Protein AF-A0A139NDL9-F1 (afdb_monomer_lite)

Foldseek 3Di:
DWAAPPRADWDDPDQFFIWGADDQDDDPVVVVLLVLLVCVPPPVCCVSVVVCVVVLVCLVVLLVSLLVLCVRHVVPVVLNVVLVVLCVVCSVPDSNLSSVLSNQSVLSNDTTDRDWTDHSNDIRHTDIGRHPVRRQQTWDWDADPVRPDIDTDGNVPPPDD

Radius of gyration: 18.54 Å; chains: 1; bounding box: 55×34×49 Å

Structure (mmCIF, N/CA/C/O backbone):
data_AF-A0A139NDL9-F1
#
_entry.id   AF-A0A139NDL9-F1
#
loop_
_atom_site.group_PDB
_atom_site.id
_atom_site.type_symbol
_atom_site.label_atom_id
_atom_site.label_alt_id
_atom_site.label_comp_id
_atom_site.label_asym_id
_atom_site.label_entity_id
_atom_site.label_seq_id
_atom_site.pdbx_PDB_ins_code
_atom_site.Cartn_x
_atom_site.Cartn_y
_atom_site.Cartn_z
_atom_site.occupancy
_atom_site.B_iso_or_equiv
_atom_site.auth_seq_id
_atom_site.auth_comp_id
_atom_site.auth_asym_id
_atom_site.auth_atom_id
_atom_site.pdbx_PDB_model_num
ATOM 1 N N . MET A 1 1 ? 4.000 -6.741 -16.979 1.00 94.81 1 MET A N 1
ATOM 2 C CA . MET A 1 1 ? 4.506 -6.303 -15.656 1.00 94.81 1 MET A CA 1
ATOM 3 C C . MET A 1 1 ? 6.015 -6.501 -15.636 1.00 94.81 1 MET A C 1
ATOM 5 O O . MET A 1 1 ? 6.507 -7.229 -16.479 1.00 94.81 1 MET A O 1
ATOM 9 N N . PHE A 1 2 ? 6.745 -5.857 -14.735 1.00 98.06 2 PHE A N 1
ATOM 10 C CA . PHE A 1 2 ? 8.189 -6.021 -14.577 1.00 98.06 2 PHE A CA 1
ATOM 11 C C . PHE A 1 2 ? 8.477 -6.451 -13.147 1.00 98.06 2 PHE A C 1
ATOM 13 O O . PHE A 1 2 ? 7.951 -5.838 -12.216 1.00 98.06 2 PHE A O 1
ATOM 20 N N . GLU A 1 3 ? 9.289 -7.486 -12.976 1.00 98.00 3 GLU A N 1
ATOM 21 C CA . GLU A 1 3 ? 9.797 -7.924 -11.680 1.00 98.00 3 GLU A CA 1
ATOM 22 C C . GLU A 1 3 ? 11.281 -7.577 -11.568 1.00 98.00 3 GLU A C 1
ATOM 24 O O . GLU A 1 3 ? 12.086 -7.906 -12.437 1.00 98.00 3 GLU A O 1
ATOM 29 N N . LEU A 1 4 ? 11.602 -6.856 -10.502 1.00 96.50 4 LEU A N 1
ATOM 30 C CA . LEU A 1 4 ? 12.926 -6.406 -10.115 1.00 96.50 4 LEU A CA 1
ATOM 31 C C . LEU A 1 4 ? 13.420 -7.247 -8.928 1.00 96.50 4 LEU A C 1
ATOM 33 O O . LEU A 1 4 ? 12.745 -8.164 -8.449 1.00 96.50 4 LEU A O 1
ATOM 37 N N . GLU A 1 5 ? 14.585 -6.883 -8.406 1.00 90.06 5 GLU A N 1
ATOM 38 C CA . GLU A 1 5 ? 15.174 -7.487 -7.214 1.00 90.06 5 GLU A CA 1
ATOM 39 C C . GLU A 1 5 ? 14.190 -7.573 -6.032 1.00 90.06 5 GLU A C 1
ATOM 41 O O . GLU A 1 5 ? 13.285 -6.747 -5.857 1.00 90.06 5 GLU A O 1
ATOM 46 N N . ASN A 1 6 ? 14.383 -8.595 -5.194 1.00 89.50 6 ASN A N 1
ATOM 47 C CA . ASN A 1 6 ? 13.589 -8.855 -3.987 1.00 89.50 6 ASN A CA 1
ATOM 48 C C . ASN A 1 6 ? 12.080 -9.069 -4.237 1.00 89.50 6 ASN A C 1
ATOM 50 O O . ASN A 1 6 ? 11.264 -8.929 -3.317 1.00 89.50 6 ASN A O 1
ATOM 54 N N . GLY A 1 7 ? 11.694 -9.415 -5.471 1.00 94.31 7 GLY A N 1
ATOM 55 C CA . GLY A 1 7 ? 10.300 -9.624 -5.874 1.00 94.31 7 GLY A CA 1
ATOM 56 C C . GLY A 1 7 ? 9.499 -8.325 -5.985 1.00 94.31 7 GLY A C 1
ATOM 57 O O . GLY A 1 7 ? 8.264 -8.345 -5.955 1.00 94.31 7 GLY A O 1
ATOM 58 N N . ARG A 1 8 ? 10.172 -7.169 -6.061 1.00 97.25 8 ARG A N 1
ATOM 59 C CA . ARG A 1 8 ? 9.507 -5.884 -6.291 1.00 97.25 8 ARG A CA 1
ATOM 60 C C . ARG A 1 8 ? 8.980 -5.836 -7.713 1.00 97.25 8 ARG A C 1
ATOM 62 O O . ARG A 1 8 ? 9.673 -6.190 -8.652 1.00 97.25 8 ARG A O 1
ATOM 69 N N . ARG A 1 9 ? 7.747 -5.376 -7.879 1.00 97.81 9 ARG A N 1
ATOM 70 C CA . ARG A 1 9 ? 7.048 -5.352 -9.158 1.00 97.81 9 ARG A CA 1
ATOM 71 C C . ARG A 1 9 ? 6.637 -3.938 -9.538 1.00 97.81 9 ARG A C 1
ATOM 73 O O . ARG A 1 9 ? 6.268 -3.107 -8.695 1.00 97.81 9 ARG A O 1
ATOM 80 N N . ARG A 1 10 ? 6.698 -3.664 -10.837 1.00 97.81 10 ARG A N 1
ATOM 81 C CA . ARG A 1 10 ? 6.279 -2.406 -11.4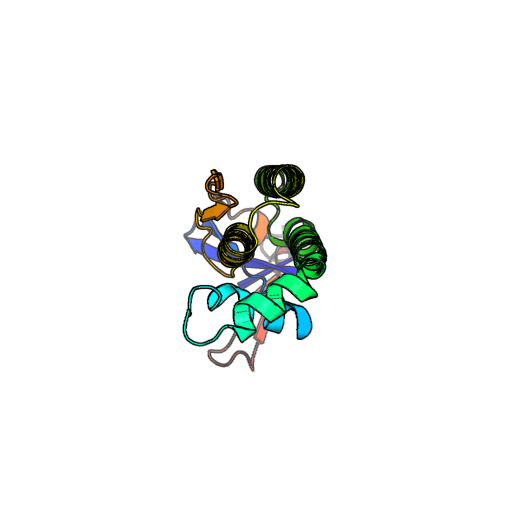61 1.00 97.81 10 ARG A CA 1
ATOM 82 C C . ARG A 1 10 ? 5.437 -2.674 -12.695 1.00 97.81 10 ARG A C 1
ATOM 84 O O . ARG A 1 10 ? 5.630 -3.660 -13.404 1.00 97.81 10 ARG A O 1
ATOM 91 N N . MET A 1 11 ? 4.500 -1.778 -12.965 1.00 97.56 11 MET A N 1
ATOM 92 C CA . MET A 1 11 ? 3.752 -1.757 -14.221 1.00 97.56 11 MET A CA 1
ATOM 93 C C . MET A 1 11 ? 4.140 -0.514 -15.011 1.00 97.56 11 MET A C 1
ATOM 95 O O . MET A 1 11 ? 4.371 0.541 -14.425 1.00 97.56 11 MET A O 1
ATOM 99 N N . LEU A 1 12 ? 4.224 -0.636 -16.332 1.00 96.88 12 LEU A N 1
ATOM 100 C CA . LEU A 1 12 ? 4.499 0.502 -17.200 1.00 96.88 12 LEU A CA 1
ATOM 101 C C . LEU A 1 12 ? 3.212 1.312 -17.367 1.00 96.88 12 LEU A C 1
ATOM 103 O O . LEU A 1 12 ? 2.229 0.796 -17.890 1.00 96.88 12 LEU A O 1
ATOM 107 N N . ALA A 1 13 ? 3.216 2.561 -16.903 1.00 95.44 13 ALA A N 1
ATOM 108 C CA . ALA A 1 13 ? 2.107 3.494 -17.099 1.00 95.44 13 ALA A CA 1
ATOM 109 C C . ALA A 1 13 ? 2.222 4.193 -18.458 1.00 95.44 13 ALA A C 1
ATOM 111 O O . ALA A 1 13 ? 1.241 4.387 -19.168 1.00 95.44 13 ALA A O 1
ATOM 112 N N . SER A 1 14 ? 3.444 4.606 -18.790 1.00 94.62 14 SER A N 1
ATOM 113 C CA . SER A 1 14 ? 3.810 5.276 -20.034 1.00 94.62 14 SER A CA 1
ATOM 114 C C . SER A 1 14 ? 5.304 5.087 -20.294 1.00 94.62 14 SER A C 1
ATOM 116 O O . SER A 1 14 ? 6.020 4.566 -19.442 1.00 94.62 14 SER A O 1
ATOM 118 N N . ALA A 1 15 ? 5.813 5.598 -21.416 1.00 93.44 15 ALA A N 1
ATOM 119 C CA . ALA A 1 15 ? 7.246 5.587 -21.723 1.00 93.44 15 ALA A CA 1
ATOM 120 C C . ALA A 1 15 ? 8.137 6.282 -20.666 1.00 93.44 15 ALA A C 1
ATOM 122 O O . ALA A 1 15 ? 9.355 6.143 -20.715 1.00 93.44 15 ALA A O 1
ATOM 123 N N . LYS A 1 16 ? 7.556 7.053 -19.735 1.00 94.94 16 LYS A N 1
ATOM 124 C CA . LYS A 1 16 ? 8.290 7.808 -18.706 1.00 94.94 16 LYS A CA 1
ATOM 125 C C . LYS A 1 16 ? 7.823 7.527 -17.280 1.00 94.94 16 LYS A C 1
ATOM 127 O O . LYS A 1 16 ? 8.352 8.131 -16.356 1.00 94.94 16 LYS A O 1
ATOM 132 N N . GLU A 1 17 ? 6.825 6.672 -17.074 1.00 96.38 17 GLU A N 1
ATOM 133 C CA . GLU A 1 17 ? 6.220 6.514 -15.751 1.00 96.38 17 GLU A CA 1
ATOM 134 C C . GLU A 1 17 ? 5.901 5.059 -15.427 1.00 96.38 17 GLU A C 1
ATOM 136 O O . GLU A 1 17 ? 5.357 4.320 -16.252 1.00 96.38 17 GLU A O 1
ATOM 141 N N . LEU A 1 18 ? 6.220 4.676 -14.191 1.00 97.69 18 LEU A N 1
ATOM 142 C CA . LEU A 1 18 ? 5.909 3.378 -13.610 1.00 97.69 18 LEU A CA 1
ATOM 143 C C . LEU A 1 18 ? 4.802 3.488 -12.554 1.00 97.69 18 LEU A C 1
ATOM 145 O O . LEU A 1 18 ? 4.599 4.519 -11.913 1.00 97.69 18 LEU A O 1
ATOM 149 N N . GLN A 1 19 ? 4.113 2.374 -12.340 1.00 97.69 19 GLN A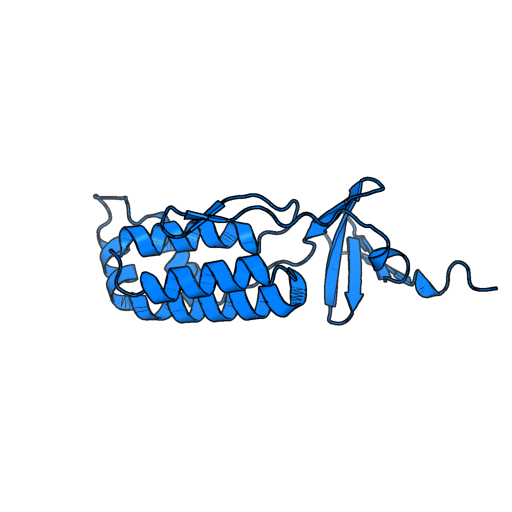 N 1
ATOM 150 C CA . GLN A 1 19 ? 3.101 2.172 -11.307 1.00 97.69 19 GLN A CA 1
ATOM 151 C C . GLN A 1 19 ? 3.509 1.042 -10.359 1.00 97.69 19 GLN A C 1
ATOM 153 O O . GLN A 1 19 ? 4.320 0.178 -10.711 1.00 97.69 19 GLN A O 1
ATOM 158 N N . LYS A 1 20 ? 2.918 1.023 -9.159 1.00 97.88 20 LYS A N 1
ATOM 159 C CA . LYS A 1 20 ? 3.110 -0.052 -8.177 1.00 97.88 20 LYS A CA 1
ATOM 160 C C . LYS A 1 20 ? 2.564 -1.361 -8.747 1.00 97.88 20 LYS A C 1
ATOM 162 O O . LYS A 1 20 ? 1.424 -1.384 -9.192 1.00 97.88 20 LYS A O 1
ATOM 167 N N . GLY A 1 21 ? 3.366 -2.427 -8.741 1.00 97.19 21 GLY A N 1
ATOM 168 C CA . GLY A 1 21 ? 2.988 -3.744 -9.272 1.00 97.19 21 GLY A CA 1
ATOM 169 C C . GLY A 1 21 ? 2.840 -4.845 -8.216 1.00 97.19 21 GLY A C 1
ATOM 170 O O . GLY A 1 21 ? 2.588 -5.987 -8.580 1.00 97.19 21 GLY A O 1
ATOM 171 N N . ASN A 1 22 ? 3.047 -4.534 -6.933 1.00 98.00 22 ASN A N 1
ATOM 172 C CA . ASN A 1 22 ? 2.891 -5.484 -5.831 1.00 98.00 22 ASN A CA 1
ATOM 173 C C . ASN A 1 22 ? 1.519 -5.320 -5.170 1.00 98.00 22 ASN A C 1
ATOM 175 O O . ASN A 1 22 ? 1.038 -4.198 -5.023 1.00 98.00 22 ASN A O 1
ATOM 179 N N . GLU A 1 23 ? 0.952 -6.431 -4.712 1.00 96.56 23 GLU A N 1
ATOM 180 C CA . GLU A 1 23 ? -0.248 -6.465 -3.877 1.00 96.56 23 GLU A CA 1
ATOM 181 C C . GLU A 1 23 ? 0.136 -6.803 -2.440 1.00 96.56 23 GLU A C 1
ATOM 183 O O . GLU A 1 23 ? 1.008 -7.642 -2.198 1.00 96.56 23 GLU A O 1
ATOM 188 N N . ILE A 1 24 ? -0.506 -6.134 -1.487 1.00 96.94 24 ILE A N 1
ATOM 189 C CA . ILE A 1 24 ? -0.336 -6.429 -0.070 1.00 96.94 24 ILE A CA 1
ATOM 190 C C . ILE A 1 24 ? -1.302 -7.542 0.332 1.00 96.94 24 ILE A C 1
ATOM 192 O O . ILE A 1 24 ? -2.498 -7.459 0.065 1.00 96.94 24 ILE A O 1
ATOM 196 N N . VAL A 1 25 ? -0.783 -8.584 0.978 1.00 96.69 25 VAL A N 1
ATOM 197 C CA . VAL A 1 25 ? -1.600 -9.671 1.524 1.00 96.69 25 VAL A CA 1
ATOM 198 C C . VAL A 1 25 ? -1.772 -9.420 3.012 1.00 96.69 25 VAL A C 1
ATOM 200 O O . VAL A 1 25 ? -0.797 -9.414 3.763 1.00 96.69 25 VAL A O 1
ATOM 203 N N . LEU A 1 26 ? -3.012 -9.184 3.428 1.00 96.88 26 LEU A N 1
ATOM 204 C CA . LEU A 1 26 ? -3.345 -8.927 4.822 1.00 96.88 26 LEU A CA 1
ATOM 205 C C . LEU A 1 26 ? -3.750 -10.233 5.519 1.00 96.88 26 LEU A C 1
ATOM 207 O O . LEU A 1 26 ? -4.553 -10.992 4.972 1.00 96.88 26 LEU A O 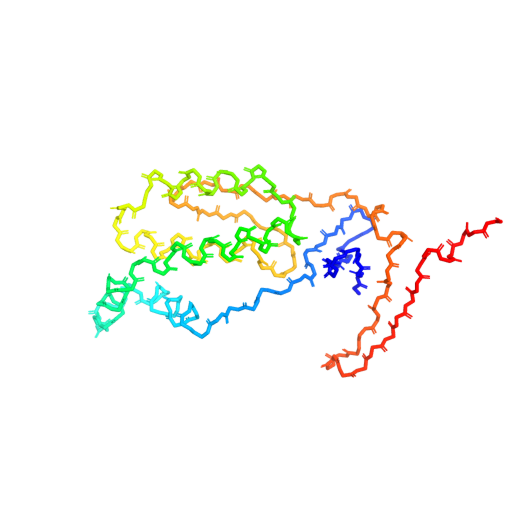1
ATOM 211 N N . PRO A 1 27 ? -3.255 -10.491 6.741 1.00 97.94 27 PRO A N 1
ATOM 212 C CA . PRO A 1 27 ? -3.828 -11.498 7.619 1.00 97.94 27 PRO A CA 1
ATOM 213 C C . PRO A 1 27 ? -5.335 -11.295 7.814 1.00 97.94 27 PRO A C 1
ATOM 215 O O . PRO A 1 27 ? -5.842 -10.168 7.784 1.00 97.94 27 PRO A O 1
ATOM 218 N N . VAL A 1 28 ? -6.052 -12.391 8.075 1.00 98.12 28 VAL A N 1
ATOM 219 C CA . VAL A 1 28 ? -7.515 -12.372 8.249 1.00 98.12 28 VAL A CA 1
ATOM 220 C C . VAL A 1 28 ? -7.933 -11.385 9.337 1.00 98.12 28 VAL A C 1
ATOM 222 O O . VAL A 1 28 ? -8.835 -10.592 9.107 1.00 98.12 28 VAL A O 1
ATOM 225 N N . TYR A 1 29 ? -7.241 -11.361 10.480 1.00 98.44 29 TYR A N 1
ATOM 226 C CA . TYR A 1 29 ? -7.603 -10.479 11.592 1.00 98.44 29 TYR A CA 1
ATOM 227 C C . TYR A 1 29 ? -7.489 -8.984 11.234 1.00 98.44 29 TYR A C 1
ATOM 229 O O . TYR A 1 29 ? -8.402 -8.223 11.539 1.00 98.44 29 TYR A O 1
ATOM 237 N N . LEU A 1 30 ? -6.457 -8.575 10.481 1.00 98.50 30 LEU A N 1
ATOM 238 C CA . LEU A 1 30 ? -6.324 -7.197 9.986 1.00 98.50 30 LEU A CA 1
ATOM 239 C C . LEU A 1 30 ? -7.364 -6.860 8.914 1.00 98.50 30 LEU A C 1
ATOM 241 O O . LEU A 1 30 ? -7.835 -5.728 8.836 1.00 98.50 30 LEU A O 1
ATOM 245 N N . THR A 1 31 ? -7.756 -7.844 8.103 1.00 98.25 31 THR A N 1
ATOM 246 C CA . THR A 1 31 ? -8.861 -7.685 7.148 1.00 98.25 31 THR A CA 1
ATOM 247 C C . THR A 1 31 ? -10.180 -7.459 7.894 1.00 98.25 31 THR A C 1
ATOM 249 O O . THR A 1 31 ? -10.934 -6.553 7.543 1.00 98.25 31 THR A O 1
ATOM 252 N N . THR A 1 32 ? -10.430 -8.216 8.967 1.00 98.50 32 THR A N 1
ATOM 253 C CA . THR A 1 32 ? -11.591 -8.030 9.848 1.00 98.50 32 THR A CA 1
ATOM 254 C C . THR A 1 32 ? -11.555 -6.659 10.526 1.00 98.50 32 THR A C 1
ATOM 256 O O . THR A 1 32 ? -12.543 -5.931 10.462 1.00 98.50 32 THR A O 1
ATOM 259 N N . LEU A 1 33 ? -10.411 -6.238 11.081 1.00 98.62 33 LEU A N 1
ATOM 260 C CA . LEU A 1 33 ? -10.235 -4.895 11.649 1.00 98.62 33 LEU A CA 1
ATOM 261 C C . LEU A 1 33 ? -10.611 -3.800 10.640 1.00 98.62 33 LEU A C 1
ATOM 263 O O . LEU A 1 33 ? -11.365 -2.886 10.974 1.00 98.62 33 LEU A O 1
ATOM 267 N N . LEU A 1 34 ? -10.134 -3.902 9.396 1.00 98.44 34 LEU A N 1
ATOM 268 C CA . LEU A 1 34 ? -10.450 -2.948 8.330 1.00 98.44 34 LEU A CA 1
ATOM 269 C C . LEU A 1 34 ? -11.925 -2.995 7.918 1.00 98.44 34 LEU A C 1
ATOM 271 O O . LEU A 1 34 ? -12.511 -1.951 7.638 1.00 98.44 34 LEU A O 1
ATOM 275 N N . TYR A 1 35 ? -12.550 -4.174 7.916 1.00 98.44 35 TYR A N 1
ATOM 276 C CA . TYR A 1 35 ? -13.986 -4.303 7.675 1.00 98.44 35 TYR A CA 1
ATOM 277 C C . TYR A 1 35 ? -14.799 -3.534 8.724 1.00 98.44 35 TYR A C 1
ATOM 279 O O . TYR A 1 35 ? -15.628 -2.704 8.351 1.00 98.44 35 TYR A O 1
ATOM 287 N N . HIS A 1 36 ? -14.535 -3.734 10.019 1.00 98.50 36 HIS A N 1
ATOM 288 C CA . HIS A 1 36 ? -15.224 -2.972 11.068 1.00 98.50 36 HIS A CA 1
ATOM 289 C C . HIS A 1 36 ? -14.863 -1.477 11.010 1.00 98.50 36 HIS A C 1
ATOM 291 O O . HIS A 1 36 ? -15.747 -0.633 11.118 1.00 98.50 36 HIS A O 1
ATOM 297 N N . SER A 1 37 ? -13.603 -1.134 10.718 1.00 98.06 37 SER A N 1
ATOM 298 C CA . SER A 1 37 ? -13.149 0.260 10.573 1.00 98.06 37 SER A CA 1
ATOM 299 C C . SER A 1 37 ? -13.893 1.011 9.468 1.00 98.06 37 SER A C 1
ATOM 301 O O . SER A 1 37 ? -14.290 2.157 9.656 1.00 98.06 37 SER A O 1
ATOM 303 N N . LYS A 1 38 ? -14.127 0.369 8.317 1.00 97.81 38 LYS A N 1
ATOM 304 C CA . LYS A 1 38 ? -14.863 0.967 7.194 1.00 97.81 38 LYS A CA 1
ATOM 305 C C . LYS A 1 38 ? -16.321 1.269 7.552 1.00 97.81 38 LYS A C 1
ATOM 307 O O . LYS A 1 38 ? -16.891 2.221 7.025 1.00 97.81 38 LYS A O 1
ATOM 312 N N . ASN A 1 39 ? -16.914 0.459 8.424 1.00 97.19 39 ASN A N 1
ATOM 313 C CA . ASN A 1 39 ? -18.328 0.523 8.780 1.00 97.19 39 ASN A CA 1
ATOM 314 C C . ASN A 1 39 ? -18.590 1.228 10.123 1.00 97.19 39 ASN A C 1
ATOM 316 O O . ASN A 1 39 ? -19.726 1.246 10.576 1.00 97.19 39 ASN A O 1
ATOM 320 N N . VAL A 1 40 ? -17.579 1.852 10.740 1.00 93.94 40 VAL A N 1
ATOM 321 C CA . VAL A 1 40 ? -17.699 2.487 12.069 1.00 93.94 40 VAL A CA 1
ATOM 322 C C . VAL A 1 40 ? -18.804 3.550 12.164 1.00 93.94 40 VAL A C 1
ATOM 324 O O . VAL A 1 40 ? -19.370 3.765 13.225 1.00 93.94 40 VAL A O 1
ATOM 327 N N . HIS A 1 41 ? -19.148 4.191 11.047 1.00 91.75 41 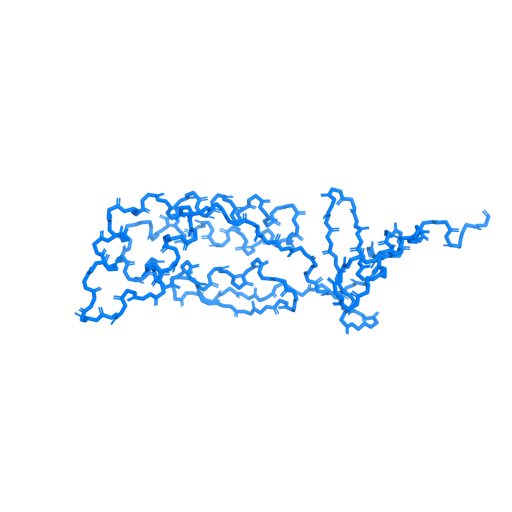HIS A N 1
ATOM 328 C CA . HIS A 1 41 ? -20.164 5.243 10.979 1.00 91.75 41 HIS A CA 1
ATOM 329 C C . HIS A 1 41 ? -21.612 4.717 10.973 1.00 91.75 41 HIS A C 1
ATOM 331 O O . HIS A 1 41 ? -22.550 5.516 10.973 1.00 91.75 41 HIS A O 1
ATOM 337 N N . LYS A 1 42 ? -21.816 3.395 10.917 1.00 93.50 42 LYS A N 1
ATOM 338 C CA . LYS A 1 42 ? -23.146 2.783 10.945 1.00 93.50 42 LYS A CA 1
ATOM 339 C C . LYS A 1 42 ? -23.701 2.765 12.368 1.00 93.50 42 LYS A C 1
ATOM 341 O O . LYS A 1 42 ? -23.381 1.893 13.168 1.00 93.50 42 LYS A O 1
ATOM 346 N N . LEU A 1 43 ? -24.540 3.750 12.680 1.00 87.94 43 LEU A N 1
ATOM 347 C CA . LEU A 1 43 ? -25.107 3.941 14.021 1.00 87.94 43 LEU A CA 1
ATOM 348 C C . LEU A 1 43 ? -26.079 2.827 14.448 1.00 87.94 43 LEU A C 1
ATOM 350 O O . LEU A 1 43 ? -26.348 2.672 15.635 1.00 87.94 43 LEU A O 1
ATOM 354 N N . ASP A 1 44 ? -26.621 2.081 13.489 1.00 93.25 44 ASP A N 1
ATOM 355 C CA . ASP A 1 44 ? -27.513 0.937 13.681 1.00 93.25 44 ASP A CA 1
ATOM 356 C C . ASP A 1 44 ? -26.776 -0.390 13.933 1.00 93.25 44 ASP A C 1
ATOM 358 O O . ASP A 1 44 ? -27.403 -1.350 14.376 1.00 93.25 44 ASP A O 1
ATOM 362 N N . GLU A 1 45 ? -25.457 -0.424 13.714 1.00 94.12 45 GLU A N 1
ATOM 363 C CA . GLU A 1 45 ? -24.581 -1.596 13.872 1.00 94.12 45 GLU A CA 1
ATOM 364 C C . GLU A 1 45 ? -23.446 -1.277 14.885 1.00 94.12 45 GLU A C 1
ATOM 366 O O . GLU A 1 45 ? -22.277 -1.112 14.499 1.00 94.12 45 GLU A O 1
ATOM 371 N N . PRO A 1 46 ? -23.750 -1.144 16.199 1.00 94.06 46 PRO A N 1
ATOM 372 C CA . PRO A 1 46 ? -22.773 -0.745 17.222 1.00 94.06 46 PRO A CA 1
ATOM 373 C C . PRO A 1 46 ? -21.609 -1.735 17.374 1.00 94.06 46 PRO A C 1
ATOM 375 O O . PRO A 1 46 ? -20.536 -1.356 17.855 1.00 94.06 46 PRO A O 1
ATOM 378 N N . GLU A 1 47 ? -21.767 -2.980 16.913 1.00 96.69 47 GLU A N 1
ATOM 379 C CA . GLU A 1 47 ? -20.722 -4.002 16.938 1.00 96.69 47 GLU A CA 1
ATOM 380 C C . GLU A 1 47 ? -19.449 -3.578 16.193 1.00 96.69 47 GLU A C 1
ATOM 382 O O . GLU A 1 47 ? -18.353 -4.042 16.516 1.00 96.69 47 GLU A O 1
ATOM 387 N N . HIS A 1 48 ? -19.551 -2.687 15.199 1.00 97.75 48 HIS A N 1
ATOM 388 C CA . HIS A 1 48 ? -18.381 -2.168 14.499 1.00 97.75 48 HIS A CA 1
ATOM 389 C C . HIS A 1 48 ? -17.499 -1.330 15.411 1.00 97.75 48 HIS A C 1
ATOM 391 O O . HIS A 1 48 ? -16.287 -1.554 15.449 1.00 97.75 48 HIS A O 1
ATOM 397 N N . LEU A 1 49 ? -18.111 -0.418 16.166 1.00 96.75 49 LEU A N 1
ATOM 398 C CA . LEU A 1 49 ? -17.415 0.436 17.116 1.00 96.75 49 LEU A CA 1
ATOM 399 C C . LEU A 1 49 ? -16.830 -0.388 18.270 1.00 96.75 49 LEU A C 1
ATOM 401 O O . LEU A 1 49 ? -15.655 -0.234 18.605 1.00 96.75 49 LEU A O 1
ATOM 405 N N . GLU A 1 50 ? -17.617 -1.305 18.836 1.00 96.62 50 GLU A N 1
ATOM 406 C CA . GLU A 1 50 ? -17.168 -2.186 19.920 1.00 96.62 50 GLU A CA 1
ATOM 407 C C . GLU A 1 50 ? -15.971 -3.049 19.496 1.00 96.62 50 GLU A C 1
ATOM 409 O O . GLU A 1 50 ? -14.987 -3.168 20.235 1.00 96.62 50 GLU A O 1
ATOM 414 N N . TYR A 1 51 ? -16.014 -3.607 18.279 1.00 98.25 51 TYR A N 1
ATOM 415 C CA . TYR A 1 51 ? -14.917 -4.403 17.740 1.00 98.25 51 TYR A CA 1
ATOM 416 C C . TYR A 1 51 ? -13.635 -3.572 17.632 1.00 98.25 51 TYR A C 1
ATOM 418 O O . TYR A 1 51 ? -12.609 -3.941 18.203 1.00 98.25 51 TYR A O 1
ATOM 426 N N . ILE A 1 52 ? -13.661 -2.425 16.947 1.00 97.25 52 ILE A N 1
ATOM 427 C CA . ILE A 1 52 ? -12.434 -1.636 16.749 1.00 97.25 52 ILE A CA 1
ATOM 428 C C . ILE A 1 52 ? -11.877 -1.072 18.062 1.00 97.25 52 ILE A C 1
ATOM 430 O O . ILE A 1 52 ? -10.662 -0.950 18.198 1.00 97.25 52 ILE A O 1
ATOM 434 N N . GLN A 1 53 ? -12.727 -0.773 19.051 1.00 96.75 53 GLN A N 1
ATOM 435 C CA . GLN A 1 53 ? -12.277 -0.342 20.376 1.00 96.75 53 GLN A CA 1
ATOM 436 C C . GLN A 1 53 ? -11.516 -1.461 21.093 1.00 96.75 53 GLN A C 1
ATOM 438 O O . GLN A 1 53 ? -10.413 -1.234 21.595 1.00 96.75 53 GLN A O 1
ATOM 443 N N . LYS A 1 54 ? -12.065 -2.681 21.092 1.00 97.88 54 LYS A N 1
ATOM 444 C CA . LYS A 1 54 ? -11.426 -3.862 21.689 1.00 97.88 54 LYS A CA 1
ATOM 445 C C . LYS A 1 54 ? -10.116 -4.234 20.989 1.00 97.88 54 LYS A C 1
ATOM 447 O O . LYS A 1 54 ? -9.179 -4.694 21.638 1.00 97.88 54 LYS A O 1
ATOM 452 N N . HIS A 1 55 ? -10.053 -4.016 19.681 1.00 98.06 55 HIS A N 1
ATOM 453 C CA . HIS A 1 55 ? -8.942 -4.406 18.817 1.00 98.06 55 HIS A CA 1
ATOM 454 C C . HIS A 1 55 ? -8.023 -3.228 18.439 1.00 98.06 55 HIS A C 1
ATOM 456 O O . HIS A 1 55 ? -7.225 -3.335 17.512 1.00 98.06 55 HIS A O 1
ATOM 462 N N . ARG A 1 56 ? -8.064 -2.110 19.184 1.00 97.12 56 ARG A N 1
ATOM 463 C CA . ARG A 1 56 ? -7.274 -0.892 18.905 1.00 97.12 56 ARG A CA 1
ATOM 464 C C . ARG A 1 56 ? -5.781 -1.163 18.684 1.00 97.12 56 ARG A C 1
ATOM 466 O O . ARG A 1 56 ? -5.170 -0.553 17.812 1.00 97.12 56 ARG A O 1
ATOM 473 N N . ASN A 1 57 ? -5.185 -2.064 19.462 1.00 96.81 57 ASN A N 1
ATOM 474 C CA . ASN A 1 57 ? -3.750 -2.346 19.367 1.00 96.81 57 ASN A CA 1
ATOM 475 C C . ASN A 1 57 ? -3.347 -2.932 17.999 1.00 96.81 57 ASN A C 1
ATOM 477 O O . ASN A 1 57 ? -2.206 -2.759 17.578 1.00 96.81 57 ASN A O 1
ATOM 481 N N . GLU A 1 58 ? -4.280 -3.549 17.268 1.00 98.38 58 GLU A N 1
ATOM 482 C CA . GLU A 1 58 ? -4.027 -4.142 15.949 1.00 98.38 58 GLU A CA 1
ATOM 483 C C . GLU A 1 58 ? -3.757 -3.087 14.861 1.00 98.38 58 GLU A C 1
ATOM 485 O O . GLU A 1 58 ? -3.154 -3.399 13.833 1.00 98.38 58 GLU A O 1
ATOM 490 N N . PHE A 1 59 ? -4.112 -1.813 15.082 1.00 98.44 59 PHE A N 1
ATOM 491 C CA . PHE A 1 59 ? -3.716 -0.725 14.179 1.00 98.44 59 PHE A CA 1
ATOM 492 C C . PHE A 1 59 ? -2.193 -0.556 14.116 1.00 98.44 59 PHE A C 1
ATOM 494 O O . PHE A 1 59 ? -1.646 -0.257 13.052 1.00 98.44 59 PHE A O 1
ATOM 501 N N . LYS A 1 60 ? -1.486 -0.813 15.222 1.00 98.31 60 LYS A N 1
ATOM 502 C CA . LYS A 1 60 ? -0.020 -0.811 15.239 1.00 98.31 60 LYS A CA 1
ATOM 503 C C . LYS A 1 60 ? 0.548 -1.944 14.390 1.00 98.31 60 LYS A C 1
ATOM 505 O O . LYS A 1 60 ? 1.486 -1.721 13.626 1.00 98.31 60 LYS A O 1
ATOM 510 N N . ASP A 1 61 ? -0.046 -3.131 14.470 1.00 98.44 61 ASP A N 1
ATOM 511 C CA . ASP A 1 61 ? 0.359 -4.279 13.655 1.00 98.44 61 ASP A CA 1
ATOM 512 C C . ASP A 1 61 ? 0.141 -4.000 12.166 1.00 98.44 61 ASP A C 1
ATOM 514 O O . ASP A 1 61 ? 1.021 -4.260 11.343 1.00 98.44 61 ASP A O 1
ATOM 518 N N . LEU A 1 62 ? -0.995 -3.386 11.821 1.00 98.56 62 LEU A N 1
ATOM 519 C CA . LEU A 1 62 ? -1.275 -2.948 10.458 1.00 98.56 62 LEU A CA 1
ATOM 520 C C . LEU A 1 62 ? -0.255 -1.913 9.968 1.00 98.56 62 LEU A C 1
ATOM 522 O O . LEU A 1 62 ? 0.219 -2.013 8.835 1.00 98.56 62 LEU A O 1
ATOM 526 N N . LEU A 1 63 ? 0.123 -0.944 10.807 1.00 98.62 63 LEU A N 1
ATOM 527 C CA . LEU A 1 63 ? 1.148 0.039 10.456 1.00 98.62 63 LEU A CA 1
ATOM 528 C C . LEU A 1 63 ? 2.515 -0.617 10.233 1.00 98.62 63 LEU A C 1
ATOM 530 O O . LEU A 1 63 ? 3.213 -0.250 9.286 1.00 98.62 63 LEU A O 1
ATOM 534 N N . ASN A 1 64 ? 2.899 -1.581 11.071 1.00 98.56 64 ASN A N 1
ATOM 535 C CA . ASN A 1 64 ? 4.156 -2.315 10.924 1.00 98.56 64 ASN A CA 1
ATOM 536 C C . ASN A 1 64 ? 4.180 -3.091 9.603 1.00 98.56 64 ASN A C 1
ATOM 538 O O . ASN A 1 64 ? 5.114 -2.935 8.817 1.00 98.56 64 ASN A O 1
ATOM 542 N N . LEU A 1 65 ? 3.107 -3.823 9.298 1.00 98.50 65 LEU A N 1
ATOM 543 C CA . LEU A 1 65 ? 2.977 -4.577 8.052 1.00 98.50 65 LEU A CA 1
ATOM 544 C C . LEU A 1 65 ? 3.008 -3.659 6.816 1.00 98.50 65 LEU A C 1
ATOM 546 O O . LEU A 1 65 ? 3.697 -3.947 5.835 1.00 98.50 65 LEU A O 1
ATOM 550 N N . VAL A 1 66 ? 2.322 -2.511 6.865 1.00 98.44 66 VAL A N 1
ATOM 551 C CA . VAL A 1 66 ? 2.389 -1.487 5.807 1.00 98.44 66 VAL A CA 1
ATOM 552 C C . VAL A 1 66 ? 3.798 -0.900 5.685 1.00 98.44 66 VAL A C 1
ATOM 554 O O . VAL A 1 66 ? 4.257 -0.642 4.570 1.00 98.44 66 VAL A O 1
ATOM 557 N N . SER A 1 67 ? 4.497 -0.702 6.804 1.00 98.38 67 SER A N 1
ATOM 558 C CA . SER A 1 67 ? 5.860 -0.165 6.829 1.00 98.38 67 SER A CA 1
ATOM 559 C C . SER A 1 67 ? 6.845 -1.110 6.151 1.00 98.38 67 SER A C 1
ATOM 561 O O . SER A 1 67 ? 7.566 -0.681 5.250 1.00 98.38 67 SER A O 1
ATOM 563 N N . GLU A 1 68 ? 6.825 -2.390 6.518 1.00 98.00 68 GLU A N 1
ATOM 564 C CA . GLU A 1 68 ? 7.664 -3.429 5.913 1.00 98.00 68 GLU A CA 1
ATOM 565 C C . GLU A 1 68 ? 7.377 -3.572 4.413 1.00 98.00 68 GLU A C 1
ATOM 567 O O . GLU A 1 68 ? 8.292 -3.552 3.583 1.00 98.00 68 GLU A O 1
ATOM 572 N N . PHE A 1 69 ? 6.093 -3.629 4.038 1.00 98.12 69 PHE A N 1
ATOM 573 C CA . PHE A 1 69 ? 5.682 -3.676 2.636 1.00 98.12 69 PHE A CA 1
ATOM 574 C C . PHE A 1 69 ? 6.171 -2.445 1.863 1.00 98.12 69 PHE A C 1
ATOM 576 O O . PHE A 1 69 ? 6.678 -2.559 0.745 1.00 98.12 69 PHE A O 1
ATOM 583 N N . SER A 1 70 ? 6.045 -1.254 2.453 1.00 97.50 70 SER A N 1
ATOM 584 C CA . SER A 1 70 ? 6.473 -0.006 1.827 1.00 97.50 70 SER A CA 1
ATOM 585 C C . SER A 1 70 ? 7.980 0.034 1.612 1.00 97.50 70 SER A C 1
ATOM 587 O O . SER A 1 70 ? 8.418 0.340 0.503 1.00 97.50 70 SER A O 1
ATOM 589 N N . GLN A 1 71 ? 8.765 -0.311 2.634 1.00 97.25 71 GLN A N 1
ATOM 590 C CA . GLN A 1 71 ? 10.227 -0.349 2.559 1.00 97.25 71 GLN A CA 1
ATOM 591 C C . GLN A 1 71 ? 10.721 -1.328 1.495 1.00 97.25 71 GLN A C 1
ATOM 593 O O . GLN A 1 71 ? 11.724 -1.068 0.840 1.00 97.25 71 GLN A O 1
ATOM 598 N N . LYS A 1 72 ? 9.998 -2.430 1.274 1.00 96.88 72 LYS A N 1
ATOM 599 C CA . LYS A 1 72 ? 10.373 -3.424 0.266 1.00 96.88 72 LYS A CA 1
ATOM 600 C C . LYS A 1 72 ? 9.901 -3.071 -1.146 1.00 96.88 72 LYS A C 1
ATOM 602 O O . LYS A 1 72 ? 10.628 -3.284 -2.114 1.00 96.88 72 LYS A O 1
ATOM 607 N N . TYR A 1 73 ? 8.681 -2.554 -1.290 1.00 97.31 73 TYR A N 1
ATOM 608 C CA . TYR A 1 73 ? 7.999 -2.503 -2.587 1.00 97.31 73 TYR A CA 1
ATOM 609 C C . TYR A 1 73 ? 7.604 -1.101 -3.051 1.00 97.31 73 TYR A C 1
ATOM 611 O O . TYR A 1 73 ? 7.670 -0.814 -4.252 1.00 97.31 73 TYR A O 1
ATOM 619 N N . VAL A 1 74 ? 7.208 -0.208 -2.142 1.00 96.81 74 VAL A N 1
ATOM 620 C CA . VAL A 1 74 ? 6.747 1.152 -2.484 1.00 96.81 74 VAL A CA 1
ATOM 621 C C . VAL A 1 74 ? 7.930 2.118 -2.588 1.00 96.81 74 VAL A C 1
ATOM 623 O O . VAL A 1 74 ? 7.963 2.950 -3.496 1.00 96.81 74 VAL A O 1
ATOM 626 N N . LEU A 1 75 ? 8.933 1.974 -1.721 1.00 95.50 75 LEU A N 1
ATOM 627 C CA . LEU A 1 75 ? 10.133 2.811 -1.647 1.00 95.50 75 LEU A CA 1
ATOM 628 C C . LEU A 1 75 ? 9.810 4.298 -1.448 1.00 95.50 75 LEU A C 1
ATOM 630 O O . LEU A 1 75 ? 10.412 5.142 -2.097 1.00 95.50 75 LEU A O 1
ATOM 634 N N . ALA A 1 76 ? 8.815 4.655 -0.635 1.00 96.69 76 ALA A N 1
ATOM 635 C CA . ALA A 1 76 ? 8.422 6.049 -0.395 1.00 96.69 76 ALA A CA 1
ATOM 636 C C . ALA A 1 76 ? 8.803 6.516 1.018 1.00 96.69 76 ALA A C 1
ATOM 638 O O . ALA A 1 76 ? 7.930 6.888 1.797 1.00 96.69 76 ALA A O 1
ATOM 639 N N . ASP A 1 77 ? 10.099 6.504 1.338 1.00 97.12 77 ASP A N 1
ATOM 640 C CA . ASP A 1 77 ? 10.606 6.673 2.712 1.00 97.12 77 ASP A CA 1
ATOM 641 C C . ASP A 1 77 ? 10.150 7.975 3.378 1.00 97.12 77 ASP A C 1
ATOM 643 O O . ASP A 1 77 ? 9.644 7.941 4.492 1.00 97.12 77 ASP A O 1
ATOM 647 N N . ALA A 1 78 ? 10.206 9.110 2.673 1.00 97.50 78 ALA A N 1
ATOM 648 C CA . ALA A 1 78 ? 9.729 10.388 3.212 1.00 97.50 78 ALA A CA 1
ATOM 649 C C . ALA A 1 78 ? 8.234 10.357 3.592 1.00 97.50 78 ALA A C 1
ATOM 651 O O . ALA A 1 78 ? 7.835 10.907 4.619 1.00 97.50 78 ALA A O 1
ATOM 652 N N . ASN A 1 79 ? 7.406 9.680 2.789 1.00 98.06 79 ASN A N 1
ATOM 653 C CA . ASN A 1 79 ? 5.989 9.505 3.099 1.00 98.06 79 ASN A CA 1
ATOM 654 C C . ASN A 1 79 ? 5.799 8.531 4.260 1.00 98.06 79 ASN A C 1
ATOM 656 O O . ASN A 1 79 ? 4.960 8.779 5.119 1.00 98.06 79 ASN A O 1
ATOM 660 N N . LEU A 1 80 ? 6.571 7.442 4.293 1.00 98.50 80 LEU A N 1
ATOM 661 C CA . LEU A 1 80 ? 6.505 6.453 5.362 1.00 98.50 80 LEU A CA 1
ATOM 662 C C . LEU A 1 80 ? 6.877 7.064 6.718 1.00 98.50 80 LEU A C 1
ATOM 664 O O . LEU A 1 80 ? 6.156 6.863 7.690 1.00 98.50 80 LEU A O 1
ATOM 668 N N . GLU A 1 81 ? 7.948 7.851 6.777 1.00 98.38 81 GLU A N 1
ATOM 669 C CA . GLU A 1 81 ? 8.350 8.566 7.991 1.00 98.38 81 GLU A CA 1
ATOM 670 C C . GLU A 1 81 ? 7.280 9.573 8.426 1.00 98.38 81 GLU A C 1
ATOM 672 O O . GLU A 1 81 ? 6.906 9.622 9.597 1.00 98.38 81 GLU A O 1
ATOM 677 N N . LYS A 1 82 ? 6.682 10.308 7.477 1.00 98.44 82 LYS A N 1
ATOM 678 C CA . LYS A 1 82 ? 5.544 11.191 7.771 1.00 98.44 82 LYS A CA 1
ATOM 679 C C . LYS A 1 82 ? 4.355 10.423 8.363 1.00 98.44 82 LYS A C 1
ATOM 681 O O . LYS A 1 82 ? 3.768 10.884 9.335 1.00 98.44 82 LYS A O 1
ATOM 686 N N . ILE A 1 83 ? 4.009 9.260 7.808 1.00 98.62 83 ILE A N 1
ATOM 687 C CA . ILE A 1 83 ? 2.922 8.397 8.301 1.00 98.62 83 ILE A CA 1
ATOM 688 C C . ILE A 1 83 ? 3.222 7.902 9.723 1.00 98.62 83 ILE A C 1
ATOM 690 O O . ILE A 1 83 ? 2.357 8.000 10.591 1.00 98.62 83 ILE A O 1
ATOM 694 N N . LYS A 1 84 ? 4.441 7.413 9.983 1.00 98.56 84 LYS A N 1
ATOM 695 C CA . LYS A 1 84 ? 4.857 6.931 11.310 1.00 98.56 84 LYS A CA 1
ATOM 696 C C . LYS A 1 84 ? 4.794 8.029 12.370 1.00 98.56 84 LYS A C 1
ATOM 698 O O . LYS A 1 84 ? 4.243 7.790 13.439 1.00 98.56 84 LYS A O 1
ATOM 703 N N . ASN A 1 85 ? 5.288 9.226 12.055 1.00 98.44 85 ASN A N 1
ATOM 704 C CA . ASN A 1 85 ? 5.236 10.368 12.970 1.00 98.44 85 ASN A CA 1
ATOM 705 C C . ASN A 1 85 ? 3.788 10.775 13.270 1.00 98.44 85 ASN A C 1
ATOM 707 O O . ASN A 1 85 ? 3.418 10.927 14.428 1.00 98.44 85 ASN A 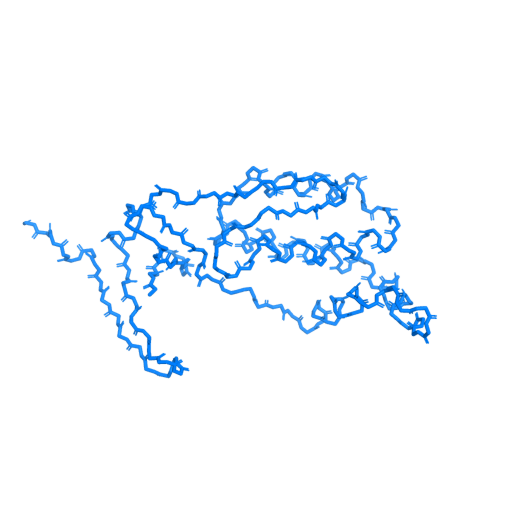O 1
ATOM 711 N N . LEU A 1 86 ? 2.937 10.853 12.240 1.00 98.50 86 LEU A N 1
ATOM 712 C CA . LEU A 1 86 ? 1.517 11.156 12.432 1.00 98.50 86 LEU A CA 1
ATOM 713 C C . LEU A 1 86 ? 0.810 10.109 13.293 1.00 98.50 86 LEU A C 1
ATOM 715 O O . LEU A 1 86 ? -0.023 10.480 14.113 1.00 98.50 86 LEU A O 1
ATOM 719 N N . TYR A 1 87 ? 1.131 8.825 13.131 1.00 98.38 87 TYR A N 1
ATOM 720 C CA . TYR A 1 87 ? 0.592 7.787 14.004 1.00 98.38 87 TYR A CA 1
ATOM 721 C C . TYR A 1 87 ? 1.085 7.945 15.445 1.00 98.38 87 TYR A C 1
ATOM 723 O O . TYR A 1 87 ? 0.265 7.896 16.352 1.00 98.38 87 TYR A O 1
ATOM 731 N N . ALA A 1 88 ? 2.381 8.182 15.666 1.00 97.75 88 ALA A N 1
ATOM 732 C CA . ALA A 1 88 ? 2.929 8.384 17.007 1.00 97.75 88 ALA A CA 1
ATOM 733 C C . ALA A 1 88 ? 2.259 9.564 17.737 1.00 97.75 88 ALA A C 1
ATOM 735 O O . ALA A 1 88 ? 1.893 9.439 18.903 1.00 97.75 88 ALA A O 1
ATOM 736 N N . ASP A 1 89 ? 2.009 10.667 17.027 1.00 97.81 89 ASP A N 1
ATOM 737 C CA . ASP A 1 89 ? 1.336 11.852 17.574 1.00 97.81 89 ASP A CA 1
ATOM 738 C C . ASP A 1 89 ? -0.167 11.631 17.842 1.00 97.81 89 ASP A C 1
ATOM 740 O O . ASP A 1 89 ? -0.779 12.371 18.611 1.00 97.81 89 ASP A O 1
ATOM 744 N N . ASN A 1 90 ? -0.785 10.636 17.194 1.00 97.50 90 ASN A N 1
ATOM 745 C CA . ASN A 1 90 ? -2.234 10.404 17.208 1.00 97.50 90 ASN A CA 1
ATOM 746 C C . ASN A 1 90 ? -2.611 8.982 17.657 1.00 97.50 90 ASN A C 1
ATOM 748 O O . ASN A 1 90 ? -3.738 8.542 17.430 1.00 97.50 90 ASN A O 1
ATOM 752 N N . GLU A 1 91 ? -1.708 8.259 18.326 1.00 93.62 91 GLU A N 1
ATOM 753 C CA . GLU A 1 91 ? -1.940 6.864 18.727 1.00 93.62 91 GLU A CA 1
ATOM 754 C C . GLU A 1 91 ? -3.147 6.738 19.666 1.00 93.62 91 GLU A C 1
ATOM 756 O O . GLU A 1 91 ? -3.830 5.720 19.652 1.00 93.62 91 GLU A O 1
ATOM 761 N N . GLN A 1 92 ? -3.451 7.789 20.433 1.00 94.50 92 GLN A N 1
ATOM 762 C CA . GLN A 1 92 ? -4.600 7.879 21.343 1.00 94.50 92 GLN A CA 1
ATOM 763 C C . GLN A 1 92 ? -5.731 8.774 20.807 1.00 94.50 92 GLN A C 1
ATOM 765 O O . GLN A 1 92 ? -6.609 9.175 21.567 1.00 94.50 92 GLN A O 1
ATOM 770 N N . ALA A 1 93 ? -5.725 9.102 19.510 1.00 95.69 93 ALA A N 1
ATOM 771 C CA . ALA A 1 93 ? -6.820 9.840 18.883 1.00 95.69 93 ALA A CA 1
ATOM 772 C C . ALA A 1 93 ? -8.140 9.067 18.980 1.00 95.69 93 ALA A C 1
ATOM 774 O O . ALA A 1 93 ? -8.142 7.857 19.216 1.00 95.69 93 ALA A O 1
ATOM 775 N N . ASP A 1 94 ? -9.254 9.762 18.756 1.00 96.56 94 ASP A N 1
ATOM 776 C CA . ASP A 1 94 ? -10.575 9.143 18.686 1.00 96.56 94 ASP A CA 1
ATOM 777 C C . ASP A 1 94 ? -10.588 7.919 17.746 1.00 96.56 94 ASP A C 1
ATOM 779 O O . ASP A 1 94 ? -9.912 7.892 16.711 1.00 96.56 94 ASP A O 1
ATOM 783 N N . ILE A 1 95 ? -11.323 6.876 18.138 1.00 96.00 95 ILE A N 1
ATOM 784 C CA . ILE A 1 95 ? -11.278 5.582 17.453 1.00 96.00 95 ILE A CA 1
ATOM 785 C C . ILE A 1 95 ? -11.830 5.661 16.023 1.00 96.00 95 ILE A C 1
ATOM 787 O O . ILE A 1 95 ? -11.333 4.953 15.147 1.00 96.00 95 ILE A O 1
ATOM 791 N N . GLU A 1 96 ? -12.781 6.558 15.747 1.00 95.69 96 GLU A N 1
ATOM 792 C CA . GLU A 1 96 ? -13.303 6.777 14.397 1.00 95.69 96 GLU A CA 1
ATOM 793 C C . GLU A 1 96 ? -12.273 7.497 13.524 1.00 95.69 96 GLU A C 1
ATOM 795 O O . GLU A 1 96 ? -12.099 7.164 12.349 1.00 95.69 96 GLU A O 1
ATOM 800 N N . ILE A 1 97 ? -11.538 8.459 14.094 1.00 97.06 97 ILE A N 1
ATOM 801 C CA . ILE A 1 97 ? -10.429 9.134 13.402 1.00 97.06 97 ILE A CA 1
ATOM 802 C C . ILE A 1 97 ? -9.335 8.120 13.053 1.00 97.06 97 ILE A C 1
ATOM 804 O O . ILE A 1 97 ? -8.810 8.139 11.932 1.00 97.06 97 ILE A O 1
ATOM 808 N N . LEU A 1 98 ? -9.007 7.228 13.991 1.00 97.44 98 LEU A N 1
ATOM 809 C CA . LEU A 1 98 ? -8.032 6.161 13.789 1.00 97.44 98 LEU A CA 1
ATOM 810 C C . LEU A 1 98 ? -8.484 5.214 12.668 1.00 97.44 98 LEU A C 1
ATOM 812 O O . LEU A 1 98 ? -7.759 5.037 11.687 1.00 97.44 98 LEU A O 1
ATOM 816 N N . ALA A 1 99 ? -9.710 4.692 12.758 1.00 97.69 99 ALA A N 1
ATOM 817 C CA . ALA A 1 99 ? -10.308 3.809 11.760 1.00 97.69 99 ALA A CA 1
ATOM 818 C C . ALA A 1 99 ? -10.291 4.428 10.353 1.00 97.69 99 ALA A C 1
ATOM 820 O O . ALA A 1 99 ? -9.743 3.840 9.419 1.00 97.69 99 ALA A O 1
ATOM 821 N N . ASN A 1 100 ? -10.806 5.652 10.205 1.00 97.50 100 ASN A N 1
ATOM 822 C CA . ASN A 1 100 ? -10.841 6.355 8.921 1.00 97.50 100 ASN A CA 1
ATOM 823 C C . ASN A 1 100 ? -9.435 6.607 8.352 1.00 97.50 100 ASN A C 1
ATOM 825 O O . ASN A 1 100 ? -9.208 6.467 7.147 1.00 97.50 100 ASN A O 1
ATOM 829 N N . SER A 1 101 ? -8.467 6.943 9.209 1.00 98.31 101 SER A N 1
ATOM 830 C CA . SER A 1 101 ? -7.081 7.167 8.784 1.00 98.31 101 SER A CA 1
ATOM 831 C C . SER A 1 101 ? -6.446 5.892 8.230 1.00 98.31 101 SER A C 1
ATOM 833 O O . SER A 1 101 ? -5.792 5.935 7.188 1.00 98.31 101 SER A O 1
ATOM 835 N N . PHE A 1 102 ? -6.678 4.744 8.864 1.00 98.38 102 PHE A N 1
ATOM 836 C CA . PHE A 1 102 ? -6.138 3.465 8.401 1.00 98.38 102 PHE A CA 1
ATOM 837 C C . PHE A 1 102 ? -6.848 2.902 7.166 1.00 98.38 102 PHE A C 1
ATOM 839 O O . PHE A 1 102 ? -6.195 2.265 6.341 1.00 98.38 102 PHE A O 1
ATOM 846 N N . ILE A 1 103 ? -8.134 3.204 6.962 1.00 98.38 103 ILE A N 1
ATOM 847 C CA . ILE A 1 103 ? -8.796 2.936 5.675 1.00 98.38 103 ILE A CA 1
ATOM 848 C C . ILE A 1 103 ? -8.107 3.716 4.551 1.00 98.38 103 ILE A C 1
ATOM 850 O O . ILE A 1 103 ? -7.761 3.143 3.517 1.00 98.38 103 ILE A O 1
ATOM 854 N N . ASN A 1 104 ? -7.831 5.004 4.766 1.00 98.25 104 ASN A N 1
ATOM 855 C CA . ASN A 1 104 ? -7.148 5.825 3.767 1.00 98.25 104 ASN A CA 1
ATOM 856 C C . ASN A 1 104 ? -5.703 5.373 3.514 1.00 98.25 104 ASN A C 1
ATOM 858 O O . ASN A 1 104 ? -5.232 5.463 2.375 1.00 98.25 104 ASN A O 1
ATOM 862 N N . LEU A 1 105 ? -5.015 4.850 4.539 1.00 98.44 105 LEU A N 1
ATOM 863 C CA . LEU A 1 105 ? -3.647 4.331 4.444 1.00 98.44 105 LEU A CA 1
ATOM 864 C C . LEU A 1 105 ? -3.504 3.226 3.387 1.00 98.44 105 LEU A C 1
ATOM 866 O O . LEU A 1 105 ? -2.444 3.118 2.774 1.00 98.44 105 LEU A O 1
ATOM 870 N N . LEU A 1 106 ? -4.563 2.464 3.089 1.00 97.81 106 LEU A N 1
ATOM 871 C CA . LEU A 1 106 ? -4.540 1.445 2.029 1.00 97.81 106 LEU A CA 1
ATOM 872 C C . LEU A 1 106 ? -4.192 2.031 0.646 1.00 97.81 106 LEU A C 1
ATOM 874 O O . LEU A 1 106 ? -3.603 1.347 -0.190 1.00 97.81 106 LEU A O 1
ATOM 878 N N . THR A 1 107 ? -4.453 3.322 0.417 1.00 97.88 107 THR A N 1
ATOM 879 C CA . THR A 1 107 ? -4.048 4.039 -0.809 1.00 97.88 107 THR A CA 1
ATOM 880 C C . THR A 1 107 ? -2.527 4.030 -1.007 1.00 97.88 107 THR A C 1
ATOM 882 O O . THR A 1 107 ? -2.023 3.988 -2.137 1.00 97.88 107 THR A O 1
ATOM 885 N N . PHE A 1 108 ? -1.770 4.034 0.094 1.00 98.06 108 PHE A N 1
ATOM 886 C CA . PHE A 1 108 ? -0.312 4.048 0.079 1.00 98.06 108 PHE A CA 1
ATOM 887 C C . PHE A 1 108 ? 0.260 2.778 -0.563 1.00 98.06 108 PHE A C 1
ATOM 889 O O . PHE A 1 108 ? 1.140 2.861 -1.425 1.00 98.06 108 PHE A O 1
ATOM 896 N N . THR A 1 109 ? -0.306 1.615 -0.235 1.00 97.31 109 THR A N 1
ATOM 897 C CA . THR A 1 109 ? 0.163 0.293 -0.686 1.00 97.31 109 THR A CA 1
ATOM 898 C C . THR A 1 109 ? -0.605 -0.263 -1.883 1.00 97.31 109 THR A C 1
ATOM 900 O O . THR A 1 109 ? -0.128 -1.210 -2.499 1.00 97.31 109 THR A O 1
ATOM 903 N N . ALA A 1 110 ? -1.729 0.355 -2.269 1.00 97.44 110 ALA A N 1
ATOM 904 C CA . ALA A 1 110 ? -2.564 -0.084 -3.387 1.00 97.44 110 ALA A CA 1
ATOM 905 C C . ALA A 1 110 ? -1.773 -0.320 -4.688 1.00 97.44 110 ALA A C 1
ATOM 907 O O . ALA A 1 110 ? -0.913 0.489 -5.056 1.00 97.44 110 ALA A O 1
ATOM 908 N N . LEU A 1 111 ? -2.103 -1.396 -5.402 1.00 96.81 111 LEU A N 1
ATOM 909 C CA . LEU A 1 111 ? -1.615 -1.670 -6.752 1.00 96.81 111 LEU A CA 1
ATOM 910 C C . LEU A 1 111 ? -2.014 -0.528 -7.704 1.00 96.81 111 LEU A C 1
ATOM 912 O O . LEU A 1 111 ? -3.111 0.019 -7.610 1.00 96.81 111 LEU A O 1
ATOM 916 N N . GLY A 1 112 ? -1.139 -0.187 -8.650 1.00 96.94 112 GLY A N 1
ATOM 917 C CA . GLY A 1 112 ? -1.427 0.791 -9.695 1.00 96.94 112 GLY A CA 1
ATOM 918 C C . GLY A 1 112 ? -0.851 2.180 -9.428 1.00 96.94 112 GLY A C 1
ATOM 919 O O . GLY A 1 112 ? 0.227 2.341 -8.838 1.00 96.94 112 GLY A O 1
ATOM 920 N N . ALA A 1 113 ? -1.533 3.195 -9.960 1.00 96.50 113 ALA A N 1
ATOM 921 C CA . ALA A 1 113 ? -1.070 4.576 -9.936 1.00 96.50 113 ALA A CA 1
ATOM 922 C C . ALA A 1 113 ? -1.023 5.139 -8.501 1.00 96.50 113 ALA A C 1
ATOM 924 O O . ALA A 1 113 ? -2.006 5.040 -7.766 1.00 96.50 113 ALA A O 1
ATOM 925 N N . PRO A 1 114 ? 0.088 5.774 -8.087 1.00 96.56 114 PRO A N 1
ATOM 926 C CA . PRO A 1 114 ? 0.152 6.474 -6.810 1.00 96.56 114 PRO A CA 1
ATOM 927 C C . PRO A 1 114 ? -0.866 7.618 -6.727 1.00 96.56 114 PRO A C 1
ATOM 929 O O . PRO A 1 114 ? -0.938 8.471 -7.618 1.00 96.56 114 PRO A O 1
ATOM 932 N N . ALA A 1 115 ? -1.599 7.673 -5.617 1.00 97.50 115 ALA A N 1
ATOM 933 C CA . ALA A 1 115 ? -2.580 8.709 -5.317 1.00 97.50 115 ALA A CA 1
ATOM 934 C C . ALA A 1 115 ? -2.254 9.395 -3.984 1.00 97.50 115 ALA A C 1
ATOM 936 O O . ALA A 1 115 ? -1.653 8.789 -3.095 1.00 97.50 115 ALA A O 1
ATOM 937 N N . ALA A 1 116 ? -2.610 10.676 -3.883 1.00 97.88 116 ALA A N 1
ATOM 938 C CA . ALA A 1 116 ? -2.553 11.399 -2.619 1.00 97.88 116 ALA A CA 1
ATOM 939 C C . ALA A 1 116 ? -3.729 10.965 -1.737 1.00 97.88 116 ALA A C 1
ATOM 941 O O . ALA A 1 116 ? -4.793 10.615 -2.251 1.00 97.88 116 ALA A O 1
ATOM 942 N N . PHE A 1 117 ? -3.540 10.988 -0.423 1.00 98.44 117 PHE A N 1
ATOM 943 C CA . PHE A 1 117 ? -4.570 10.613 0.545 1.00 98.44 117 PHE A CA 1
ATOM 944 C C . PHE A 1 117 ? -4.391 11.389 1.850 1.00 98.44 117 PHE A C 1
ATOM 946 O O . PHE A 1 117 ? -3.351 12.007 2.071 1.00 98.44 117 PHE A O 1
ATOM 953 N N . LYS A 1 118 ? -5.398 11.349 2.726 1.00 98.12 118 LYS A N 1
ATOM 954 C CA . LYS A 1 118 ? -5.329 11.961 4.056 1.00 98.12 118 LYS A CA 1
ATOM 955 C C . LYS A 1 118 ? -5.061 10.917 5.128 1.00 98.12 118 LYS A C 1
ATOM 957 O O . LYS A 1 118 ? -5.753 9.902 5.178 1.00 98.12 118 LYS A O 1
ATOM 962 N N . PHE A 1 119 ? -4.130 11.211 6.025 1.00 98.38 119 PHE A N 1
ATOM 963 C CA . PHE A 1 119 ? -3.833 10.409 7.209 1.00 98.38 119 PHE A CA 1
ATOM 964 C C . PHE A 1 119 ? -3.885 11.317 8.439 1.00 98.38 119 PHE A C 1
ATOM 966 O O . PHE A 1 119 ? -3.190 12.332 8.473 1.00 98.38 119 PHE A O 1
ATOM 973 N N . PHE A 1 120 ? -4.782 11.034 9.391 1.00 97.81 120 PHE A N 1
ATOM 974 C CA . PHE A 1 120 ? -5.106 11.936 10.509 1.00 97.81 120 PHE A CA 1
ATOM 975 C C . PHE A 1 120 ? -5.404 13.380 10.056 1.00 97.81 120 PHE A C 1
ATOM 977 O O . PHE A 1 120 ? -4.934 14.363 10.625 1.00 97.81 120 PHE A O 1
ATOM 984 N N . GLY A 1 121 ? -6.144 13.515 8.949 1.00 95.69 121 GLY A N 1
ATOM 985 C CA . GLY A 1 121 ? -6.504 14.809 8.360 1.00 95.69 121 GLY A CA 1
ATOM 986 C C . GLY A 1 121 ? -5.362 15.564 7.666 1.00 95.69 121 GLY A C 1
ATOM 987 O O . GLY A 1 121 ? -5.618 16.614 7.078 1.00 95.69 121 GLY A O 1
ATOM 988 N N . LYS A 1 122 ? -4.125 15.049 7.687 1.00 98.06 122 LYS A N 1
ATOM 989 C CA . LYS A 1 122 ? -2.972 15.626 6.983 1.00 98.06 122 LYS A CA 1
ATOM 990 C C . LYS A 1 122 ? -2.800 14.985 5.611 1.00 98.06 122 LYS A C 1
ATOM 992 O O . LYS A 1 122 ? -2.912 13.768 5.478 1.00 98.06 122 LYS A O 1
ATOM 997 N N . ASP A 1 123 ? -2.486 15.794 4.605 1.00 98.06 123 ASP A N 1
ATOM 998 C CA . ASP A 1 123 ? -2.253 15.300 3.248 1.00 98.06 123 ASP A CA 1
ATOM 999 C C . ASP A 1 123 ? -0.916 14.552 3.149 1.00 98.06 123 ASP A C 1
ATOM 1001 O O . ASP A 1 123 ? 0.131 15.035 3.591 1.00 98.06 123 ASP A O 1
ATOM 1005 N N . ILE A 1 124 ? -0.950 13.366 2.551 1.00 98.25 124 ILE A N 1
ATOM 1006 C CA . ILE A 1 124 ? 0.211 12.588 2.130 1.00 98.25 124 ILE A CA 1
ATOM 1007 C C . ILE A 1 124 ? 0.261 12.655 0.607 1.00 98.25 124 ILE A C 1
ATOM 1009 O O . ILE A 1 124 ? -0.572 12.063 -0.085 1.00 98.25 124 ILE A O 1
ATOM 1013 N N . ASP A 1 125 ? 1.239 13.391 0.084 1.00 97.25 125 ASP A N 1
ATOM 1014 C CA . ASP A 1 125 ? 1.424 13.543 -1.354 1.00 97.25 125 ASP A CA 1
ATOM 1015 C C . ASP A 1 125 ? 1.828 12.223 -2.011 1.00 97.25 125 ASP A C 1
ATOM 1017 O O . ASP A 1 125 ? 2.522 11.382 -1.436 1.00 97.25 125 ASP A O 1
ATOM 1021 N N . ARG A 1 126 ? 1.432 12.039 -3.271 1.00 95.38 126 ARG A N 1
ATOM 1022 C CA . ARG A 1 126 ? 1.837 10.859 -4.040 1.00 95.38 126 ARG A CA 1
ATOM 1023 C C . ARG A 1 126 ? 3.332 10.891 -4.374 1.00 95.38 126 ARG A C 1
ATOM 1025 O O . ARG A 1 126 ? 3.825 11.865 -4.941 1.00 95.38 126 ARG A O 1
ATOM 1032 N N . LYS A 1 127 ? 4.030 9.773 -4.161 1.00 95.19 127 LYS A N 1
ATOM 1033 C CA . LYS A 1 127 ? 5.338 9.530 -4.786 1.00 95.19 127 LYS A CA 1
ATOM 1034 C C . LYS A 1 127 ? 5.126 9.092 -6.235 1.00 95.19 127 LYS A C 1
ATOM 1036 O O . LYS A 1 127 ? 4.531 8.045 -6.467 1.00 95.19 127 LYS A O 1
ATOM 1041 N N . ARG A 1 128 ? 5.612 9.869 -7.205 1.00 94.00 128 ARG A N 1
ATOM 1042 C CA . ARG A 1 128 ? 5.616 9.468 -8.622 1.00 94.00 128 ARG A CA 1
ATOM 1043 C C . ARG A 1 128 ? 6.893 8.706 -8.968 1.00 94.00 128 ARG A C 1
ATOM 1045 O O . ARG A 1 128 ? 7.963 9.039 -8.462 1.00 94.00 128 ARG A O 1
ATOM 1052 N N . TYR A 1 129 ? 6.786 7.730 -9.865 1.00 96.12 129 TYR A N 1
ATOM 1053 C CA . TYR A 1 129 ? 7.925 6.969 -10.382 1.00 96.12 129 TYR A CA 1
ATOM 1054 C C . TYR A 1 129 ? 8.189 7.392 -11.831 1.00 96.12 129 TYR A C 1
ATOM 1056 O O . TYR A 1 129 ? 7.775 6.724 -12.771 1.00 96.12 129 TYR A O 1
ATOM 1064 N N . THR A 1 130 ? 8.827 8.551 -12.008 1.00 94.62 130 THR A N 1
ATOM 1065 C CA . THR A 1 130 ? 8.980 9.244 -13.305 1.00 94.62 130 THR A CA 1
ATOM 1066 C C . THR A 1 130 ? 10.194 8.793 -14.122 1.00 94.62 130 THR A C 1
ATOM 1068 O O . THR A 1 130 ? 10.659 9.516 -15.001 1.00 94.62 130 THR A O 1
ATOM 1071 N N . THR A 1 131 ? 10.753 7.630 -13.802 1.00 93.31 131 THR A N 1
ATOM 1072 C CA . THR A 1 131 ? 11.801 6.990 -14.594 1.00 93.31 131 THR A CA 1
ATOM 1073 C C . THR A 1 131 ? 11.424 5.539 -14.837 1.00 93.31 131 THR A C 1
ATOM 1075 O O . THR A 1 131 ? 10.899 4.869 -13.949 1.00 93.31 131 THR A O 1
ATOM 1078 N N . VAL A 1 132 ? 11.711 5.065 -16.047 1.00 95.50 132 VAL A N 1
ATOM 1079 C CA . VAL A 1 132 ? 11.566 3.662 -16.451 1.00 95.50 132 VAL A CA 1
ATOM 1080 C C . VAL A 1 132 ? 12.918 2.946 -16.499 1.00 95.50 132 VAL A C 1
ATOM 1082 O O . VAL A 1 132 ? 12.979 1.777 -16.846 1.00 95.50 132 VAL A O 1
ATOM 1085 N N . SER A 1 133 ? 14.018 3.617 -16.144 1.00 94.12 133 SER A N 1
ATOM 1086 C CA . SER A 1 133 ? 15.360 3.029 -16.233 1.00 94.12 133 SER A CA 1
ATOM 1087 C C . SER A 1 133 ? 15.499 1.744 -15.413 1.00 94.12 133 SER A C 1
ATOM 1089 O O . SER A 1 133 ? 16.170 0.815 -15.846 1.00 94.12 133 SER A O 1
ATOM 1091 N N . GLU A 1 134 ? 14.819 1.655 -14.263 1.00 92.69 134 GLU A N 1
ATOM 1092 C CA . GLU A 1 134 ? 14.891 0.477 -13.389 1.00 92.69 134 GLU A CA 1
ATOM 1093 C C . GLU A 1 134 ? 14.320 -0.799 -14.023 1.00 92.69 134 GLU A C 1
ATOM 1095 O O . GLU A 1 134 ? 14.699 -1.892 -13.619 1.00 92.69 134 GLU A O 1
ATOM 1100 N N . ILE A 1 135 ? 13.430 -0.683 -15.017 1.00 95.38 135 ILE A N 1
ATOM 1101 C CA . ILE A 1 135 ? 12.829 -1.855 -15.665 1.00 95.38 135 ILE A CA 1
ATOM 1102 C C . ILE A 1 135 ? 13.628 -2.364 -16.868 1.00 95.38 135 ILE A C 1
ATOM 1104 O O . ILE A 1 135 ? 13.295 -3.425 -17.384 1.00 95.38 135 ILE A O 1
ATOM 1108 N N . LEU A 1 136 ? 14.666 -1.648 -17.314 1.00 94.31 136 LEU A N 1
ATOM 1109 C CA . LEU A 1 136 ? 15.440 -2.033 -18.501 1.00 94.31 136 LEU A CA 1
ATOM 1110 C C . LEU A 1 136 ? 16.245 -3.322 -18.291 1.00 94.31 136 LEU A C 1
ATOM 1112 O O . LEU A 1 136 ? 16.410 -4.080 -19.234 1.00 94.31 136 LEU A O 1
ATOM 1116 N N . ASN A 1 137 ? 16.647 -3.605 -17.049 1.00 94.19 137 ASN A N 1
ATOM 1117 C CA . ASN A 1 137 ? 17.354 -4.834 -16.667 1.00 94.19 137 ASN A CA 1
ATOM 1118 C C . ASN A 1 137 ? 16.462 -5.785 -15.845 1.00 94.19 137 ASN A C 1
ATOM 1120 O O . ASN A 1 137 ? 16.960 -6.664 -15.148 1.00 94.19 137 ASN A O 1
ATOM 1124 N N . ALA A 1 138 ? 15.144 -5.569 -15.849 1.00 96.75 138 ALA A N 1
ATOM 1125 C CA . ALA A 1 138 ? 14.199 -6.360 -15.066 1.00 96.75 138 ALA A CA 1
ATOM 1126 C C . ALA A 1 138 ? 13.744 -7.622 -15.817 1.00 96.75 138 ALA A C 1
ATOM 1128 O O . ALA A 1 138 ? 13.969 -7.784 -17.014 1.00 96.75 138 ALA A O 1
ATOM 1129 N N . THR A 1 139 ? 13.015 -8.503 -15.129 1.00 98.12 139 THR A N 1
ATOM 1130 C CA . THR A 1 139 ? 12.262 -9.570 -15.798 1.00 98.12 139 THR A CA 1
ATOM 1131 C C . THR A 1 139 ? 10.921 -9.022 -16.276 1.00 98.12 139 THR A C 1
ATOM 1133 O O . THR A 1 139 ? 10.057 -8.669 -15.469 1.00 98.12 139 THR A O 1
ATOM 1136 N N . LEU A 1 140 ? 10.720 -8.962 -17.591 1.00 97.81 140 LEU A N 1
ATOM 1137 C CA . LEU A 1 140 ? 9.428 -8.675 -18.201 1.00 97.81 140 LEU A CA 1
ATOM 1138 C C . LEU A 1 140 ? 8.511 -9.892 -18.060 1.00 97.81 140 LEU A C 1
ATOM 1140 O O . LEU A 1 140 ? 8.847 -11.001 -18.461 1.00 97.81 140 LEU A O 1
ATOM 1144 N N . ILE A 1 141 ? 7.329 -9.657 -17.507 1.00 97.94 141 ILE A N 1
ATOM 1145 C CA . ILE A 1 141 ? 6.293 -10.652 -17.258 1.00 97.94 141 ILE A CA 1
ATOM 1146 C C . ILE A 1 141 ? 5.081 -10.337 -18.135 1.00 97.94 141 ILE A C 1
ATOM 1148 O O . ILE A 1 141 ? 4.386 -9.332 -17.922 1.00 97.94 141 ILE A O 1
ATOM 1152 N N . HIS A 1 142 ? 4.812 -11.212 -19.101 1.00 96.81 142 HIS A N 1
ATOM 1153 C CA . HIS A 1 142 ? 3.563 -11.247 -19.854 1.00 96.81 142 HIS A CA 1
ATOM 1154 C C . HIS A 1 142 ? 2.614 -12.243 -19.204 1.00 96.81 142 HIS A C 1
ATOM 1156 O O . HIS A 1 142 ? 2.911 -13.431 -19.124 1.00 96.81 142 HIS A O 1
ATOM 1162 N N . GLN A 1 143 ? 1.465 -11.752 -18.756 1.00 95.62 143 GLN A N 1
ATOM 1163 C CA . GLN A 1 143 ? 0.473 -12.544 -18.049 1.00 95.62 143 GLN A CA 1
ATOM 1164 C C . GLN A 1 143 ? -0.810 -12.604 -18.884 1.00 95.62 143 GLN A C 1
ATOM 1166 O O . GLN A 1 143 ? -1.256 -11.592 -19.426 1.00 95.62 143 GLN A O 1
ATOM 1171 N N . SER A 1 144 ? -1.386 -13.799 -19.009 1.00 96.00 144 SER A N 1
ATOM 1172 C CA . SER A 1 144 ? -2.710 -13.997 -19.615 1.00 96.00 144 SER A CA 1
ATOM 1173 C C . SER A 1 144 ? -3.807 -13.255 -18.842 1.00 96.00 144 SER A C 1
ATOM 1175 O O . SER A 1 144 ? -3.626 -12.910 -17.677 1.00 96.00 144 SER A O 1
ATOM 1177 N N . ILE A 1 145 ? -4.976 -13.059 -19.462 1.00 94.25 145 ILE A N 1
ATOM 1178 C CA . ILE A 1 145 ? -6.104 -12.324 -18.854 1.00 94.25 145 ILE A CA 1
ATOM 1179 C C . ILE A 1 145 ? -6.506 -12.913 -17.490 1.00 94.25 145 ILE A C 1
ATOM 1181 O O . ILE A 1 145 ? -6.813 -12.168 -16.567 1.00 94.25 145 ILE A O 1
ATOM 1185 N N . THR A 1 146 ? -6.474 -14.240 -17.345 1.00 94.38 146 THR A N 1
ATOM 1186 C CA . THR A 1 146 ? -6.815 -14.933 -16.090 1.00 94.38 146 THR A CA 1
ATOM 1187 C C . THR A 1 146 ? -5.658 -15.011 -15.098 1.00 94.38 146 THR A C 1
ATOM 1189 O O . THR A 1 146 ? -5.857 -15.419 -13.960 1.00 94.38 146 THR A O 1
ATOM 1192 N N . GLY A 1 147 ? -4.436 -14.691 -15.526 1.00 91.94 147 GLY A N 1
ATOM 1193 C CA . GLY A 1 147 ? -3.235 -14.893 -14.725 1.00 91.94 147 GLY A CA 1
ATOM 1194 C C . GLY A 1 147 ? -2.713 -16.321 -14.629 1.00 91.94 147 GLY A C 1
ATOM 1195 O O . GLY A 1 147 ? -1.709 -16.530 -13.962 1.00 91.94 147 GLY A O 1
ATOM 1196 N N . LEU A 1 148 ? -3.340 -17.290 -15.303 1.00 95.81 148 LEU A N 1
ATOM 1197 C CA . LEU A 1 148 ? -2.947 -18.703 -15.210 1.00 95.81 148 LEU A CA 1
ATOM 1198 C C . LEU A 1 148 ? -1.697 -19.044 -16.029 1.00 95.81 148 LEU A C 1
ATOM 1200 O O . LEU A 1 148 ? -0.937 -19.934 -15.659 1.00 95.81 148 LEU A O 1
ATOM 1204 N N . TYR A 1 149 ? -1.488 -18.336 -17.138 1.00 96.81 149 TYR A N 1
ATOM 1205 C CA . TYR A 1 149 ? -0.297 -18.466 -17.974 1.00 96.81 149 TYR A CA 1
ATOM 1206 C C . TYR A 1 149 ? 0.565 -17.214 -17.883 1.00 96.81 149 TYR A C 1
ATOM 1208 O O . TYR A 1 149 ? 0.053 -16.092 -17.990 1.00 96.81 149 TYR A O 1
ATOM 1216 N N . GLU A 1 150 ? 1.869 -17.436 -17.741 1.00 97.69 150 GLU A N 1
ATOM 1217 C CA . GLU A 1 150 ? 2.894 -16.409 -17.617 1.00 97.69 150 GLU A CA 1
ATOM 1218 C C . GLU A 1 150 ? 4.073 -16.722 -18.549 1.00 97.69 150 GLU A C 1
ATOM 1220 O O . GLU A 1 150 ? 4.500 -17.868 -18.674 1.00 97.69 150 GLU A O 1
ATOM 1225 N N . THR A 1 151 ? 4.612 -15.699 -19.210 1.00 97.62 151 THR A N 1
ATOM 1226 C CA . THR A 1 151 ? 5.887 -15.755 -19.934 1.00 97.62 151 THR A CA 1
ATOM 1227 C C . THR A 1 151 ? 6.836 -14.729 -19.336 1.00 97.62 151 THR A C 1
ATOM 1229 O O . THR A 1 151 ? 6.474 -13.558 -19.196 1.00 97.62 151 THR A O 1
ATOM 1232 N N . ARG A 1 152 ? 8.050 -15.171 -18.995 1.00 97.69 152 ARG A N 1
ATOM 1233 C CA . ARG A 1 152 ? 9.091 -14.346 -18.373 1.00 97.69 152 ARG A CA 1
ATOM 1234 C C . ARG A 1 152 ? 10.252 -14.155 -19.335 1.00 97.69 152 ARG A C 1
ATOM 1236 O O . ARG A 1 152 ? 10.775 -15.130 -19.867 1.00 97.69 152 ARG A O 1
ATOM 1243 N N . ILE A 1 153 ? 10.646 -12.905 -19.538 1.00 97.38 153 ILE A N 1
ATOM 1244 C CA . ILE A 1 153 ? 11.742 -12.508 -20.419 1.00 97.38 153 ILE A CA 1
ATOM 1245 C C . ILE A 1 153 ? 12.728 -11.699 -19.585 1.00 97.38 153 ILE A C 1
ATOM 1247 O O . ILE A 1 153 ? 12.383 -10.647 -19.053 1.00 97.38 153 ILE A O 1
ATOM 1251 N N . ASP A 1 154 ? 13.946 -12.205 -19.459 1.00 96.50 154 ASP A N 1
ATOM 1252 C CA . ASP A 1 154 ? 15.039 -11.507 -18.792 1.00 96.50 154 ASP A CA 1
ATOM 1253 C C . ASP A 1 154 ? 15.596 -10.422 -19.722 1.00 96.50 154 ASP A C 1
ATOM 1255 O O . ASP A 1 154 ? 16.203 -10.739 -20.747 1.00 96.50 154 ASP A O 1
ATOM 1259 N N . LEU A 1 155 ? 15.341 -9.152 -19.393 1.00 95.88 155 LEU A N 1
ATOM 1260 C CA . LEU A 1 155 ? 15.748 -8.025 -20.230 1.00 95.88 155 LEU A CA 1
ATOM 1261 C C . LEU A 1 155 ? 17.230 -7.677 -20.078 1.00 95.88 155 LEU A C 1
ATOM 1263 O O . LEU A 1 155 ? 17.764 -7.012 -20.958 1.00 95.88 155 LEU A O 1
ATOM 1267 N N . SER A 1 156 ? 17.908 -8.157 -19.028 1.00 93.12 156 SER A N 1
ATOM 1268 C CA . SER A 1 156 ? 19.344 -7.900 -18.839 1.00 93.12 156 SER A CA 1
ATOM 1269 C C . SER A 1 156 ? 20.203 -8.457 -19.980 1.00 93.12 156 SER A C 1
ATOM 1271 O O . SER A 1 156 ? 21.256 -7.913 -20.277 1.00 93.12 156 SER A O 1
ATOM 1273 N N . LYS A 1 157 ? 19.700 -9.484 -20.675 1.00 92.75 157 LYS A N 1
ATOM 1274 C CA . LYS A 1 157 ? 20.344 -10.130 -21.827 1.00 92.75 157 LYS A CA 1
ATOM 1275 C C . LYS A 1 157 ? 20.146 -9.385 -23.148 1.00 92.75 157 LYS A C 1
ATOM 1277 O O . LYS A 1 157 ? 20.629 -9.832 -24.185 1.00 92.75 157 LYS A O 1
ATOM 1282 N N . LEU A 1 158 ? 19.351 -8.315 -23.158 1.00 88.62 158 LEU A N 1
ATOM 1283 C CA . LEU A 1 158 ? 19.073 -7.536 -24.360 1.00 88.62 158 LEU A CA 1
ATOM 1284 C C . LEU A 1 158 ? 19.997 -6.318 -24.403 1.00 88.62 158 LEU A C 1
ATOM 1286 O O . LEU A 1 158 ? 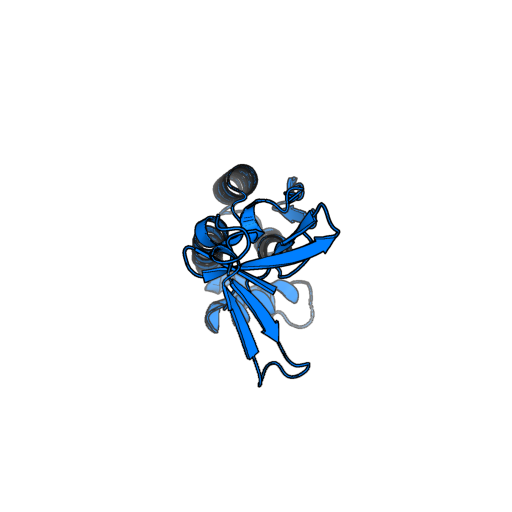19.919 -5.450 -23.540 1.00 88.62 158 LEU A O 1
ATOM 1290 N N . GLY A 1 159 ? 20.818 -6.226 -25.450 1.00 80.00 159 GLY A N 1
ATOM 1291 C CA . GLY A 1 159 ? 21.767 -5.121 -25.622 1.00 80.00 159 GLY A CA 1
ATOM 1292 C C . GLY A 1 159 ? 23.133 -5.349 -24.969 1.00 80.00 159 GLY A C 1
ATOM 1293 O O . GLY A 1 159 ? 23.856 -4.378 -24.764 1.00 80.00 159 GLY A O 1
ATOM 1294 N N . GLU A 1 160 ? 23.478 -6.599 -24.648 1.00 65.44 160 GLU A N 1
ATOM 1295 C CA . GLU A 1 160 ? 24.870 -7.001 -24.416 1.00 65.44 160 GLU A CA 1
ATOM 1296 C C . GLU A 1 160 ? 25.618 -7.002 -25.768 1.00 65.44 160 GLU A C 1
ATOM 1298 O O . GLU A 1 160 ? 25.181 -7.679 -26.703 1.00 65.44 160 GLU A O 1
ATOM 1303 N N . ASP A 1 161 ? 26.698 -6.216 -25.864 1.00 57.69 161 ASP A N 1
ATOM 1304 C CA . ASP A 1 161 ? 27.734 -6.299 -26.914 1.00 57.69 161 ASP A CA 1
ATOM 1305 C C . ASP A 1 161 ? 28.861 -7.251 -26.473 1.00 57.69 161 ASP A C 1
ATOM 1307 O O . ASP A 1 161 ? 29.265 -7.178 -25.285 1.00 57.69 161 ASP A O 1
#

pLDDT: mean 96.14, std 4.58, range [57.69, 98.62]

InterPro domains:
  IPR032237 CRISPR-associated endonuclease Cas9, PAM-interacting domain [PF16595] (1-151)

Organism: Streptococcus gordonii (NCBI:txid1302)

Secondary structure (DSSP, 8-state):
-EE-GGG-EEEEEETTEEEE-------HHHHHHHHHHHTTT-TT-THHHHHHHHTTTHHHHHHHHHHHHIIIII--HHHHHHHHHHHHHHTTS-HHHHHHHHHHHHHHH-SBS---EEETTEEEPPPPB---GGGTTSEEEEE-TTSS-EEEEEGGGSS--

Sequence (161 aa):
MFELENGRRRMLASAKELQKGNEIVLPVYLTTLLYHSKNVHKLDEPEHLEYIQKHRNEFKDLLNLVSEFSQKYVLADANLEKIKNLYADNEQADIEILANSFINLLTFTALGAPAAFKFFGKDIDRKRYTTVSEILNATLIHQSITGLYETRIDLSKLGED